Protein AF-A0A2T7TUG4-F1 (afdb_monomer_lite)

Sequence (100 aa):
MLMFGLELDRRLKAAGSPVQSIPAHPGVASTDVTRRGRPGRPCPAAPGQSHLQRHRPVPDPGRIAPAVCRSSSDAKGGIYYGPEGVREARGYPTEAEIAP

Foldseek 3Di:
DLVVLLVVQVVCVVVVHPDFREAEFLAAAPDPCSVQDDVPDPDPCPVCVVVVVPPDDADHSVCQVVVLVVVVVPRHGNFYWAAPDDVSRTHHIDTDDDDD

Radius of gyration: 15.92 Å; chains: 1; bounding box: 37×27×46 Å

pLDDT: mean 71.73, std 17.4, range [38.69, 97.5]

Structure (mmCIF, N/CA/C/O backbone):
data_AF-A0A2T7TUG4-F1
#
_entry.id   AF-A0A2T7TUG4-F1
#
loop_
_atom_site.group_PDB
_atom_site.id
_atom_site.type_symbol
_atom_site.label_atom_id
_atom_site.label_alt_id
_atom_site.label_comp_id
_atom_site.label_asym_id
_atom_site.label_entity_id
_atom_site.label_seq_id
_atom_site.pdbx_PDB_ins_code
_atom_site.Cartn_x
_atom_site.Cartn_y
_atom_site.Cartn_z
_atom_site.occupancy
_atom_site.B_iso_or_equiv
_atom_site.auth_seq_id
_atom_site.auth_comp_id
_atom_site.auth_asym_id
_atom_site.auth_atom_id
_atom_site.pdbx_PDB_model_num
ATOM 1 N N . MET A 1 1 ? -7.702 -1.017 -7.483 1.00 71.25 1 MET A N 1
ATOM 2 C CA . MET A 1 1 ? -7.422 -1.692 -6.194 1.00 71.25 1 MET A CA 1
ATOM 3 C C . MET A 1 1 ? -7.078 -0.705 -5.092 1.00 71.25 1 MET A C 1
ATOM 5 O O . MET A 1 1 ? -7.599 -0.879 -4.003 1.00 71.25 1 MET A O 1
ATOM 9 N N . LEU A 1 2 ? -6.296 0.344 -5.371 1.00 86.69 2 LEU A N 1
ATOM 10 C CA . LEU A 1 2 ? -5.935 1.366 -4.384 1.00 86.69 2 LEU A CA 1
ATOM 11 C C . LEU A 1 2 ? -7.134 1.939 -3.605 1.00 86.69 2 LEU A C 1
ATOM 13 O O . LEU A 1 2 ? -7.221 1.721 -2.405 1.00 86.69 2 LEU A O 1
ATOM 17 N N . MET A 1 3 ? -8.103 2.563 -4.287 1.00 91.81 3 MET A N 1
ATOM 18 C CA . MET A 1 3 ? -9.269 3.171 -3.619 1.00 91.81 3 MET A CA 1
ATOM 19 C C . MET A 1 3 ? -10.060 2.188 -2.747 1.00 91.81 3 MET A C 1
ATOM 21 O O . MET A 1 3 ? -10.525 2.544 -1.671 1.00 91.81 3 MET A O 1
ATOM 25 N N . PHE A 1 4 ? -10.173 0.932 -3.188 1.00 92.50 4 PHE A N 1
ATOM 26 C CA . PHE A 1 4 ? -10.804 -0.116 -2.391 1.00 92.50 4 PHE A CA 1
ATOM 27 C C . PHE A 1 4 ? -10.009 -0.402 -1.113 1.00 92.50 4 PHE A C 1
ATOM 29 O O . PHE A 1 4 ? -10.601 -0.467 -0.044 1.00 92.50 4 PHE A O 1
ATOM 36 N N . GLY A 1 5 ? -8.683 -0.543 -1.209 1.00 92.12 5 GLY A N 1
ATOM 37 C CA . GLY A 1 5 ? -7.830 -0.791 -0.047 1.00 92.12 5 GLY A CA 1
ATOM 38 C C . GLY A 1 5 ? -7.863 0.355 0.966 1.00 92.12 5 GLY A C 1
ATOM 39 O O . GLY A 1 5 ? -7.908 0.093 2.166 1.00 92.12 5 GLY A O 1
ATOM 40 N N . LEU A 1 6 ? -7.909 1.603 0.490 1.00 93.44 6 LEU A N 1
ATOM 41 C CA . LEU A 1 6 ? -8.016 2.793 1.340 1.00 93.44 6 LEU A CA 1
ATOM 42 C C . LEU A 1 6 ? -9.372 2.869 2.051 1.00 93.44 6 LEU A C 1
ATOM 44 O O . LEU A 1 6 ? -9.427 3.056 3.265 1.00 93.44 6 LEU A O 1
ATOM 48 N N . GLU A 1 7 ? -10.475 2.681 1.322 1.00 95.81 7 GLU A N 1
ATOM 49 C CA . GLU A 1 7 ? -11.813 2.728 1.924 1.00 95.81 7 GLU A CA 1
ATOM 50 C C . GLU A 1 7 ? -12.067 1.528 2.842 1.00 95.81 7 GLU A C 1
ATOM 52 O O . GLU A 1 7 ? -12.730 1.668 3.870 1.00 95.81 7 GLU A O 1
ATOM 57 N N . LEU A 1 8 ? -11.513 0.355 2.521 1.00 95.31 8 LEU A N 1
ATOM 58 C CA . LEU A 1 8 ? -11.554 -0.803 3.408 1.00 95.31 8 LEU A CA 1
ATOM 59 C C . LEU A 1 8 ? -10.862 -0.487 4.737 1.00 95.31 8 LEU A C 1
ATOM 61 O O . LEU A 1 8 ? -11.451 -0.724 5.787 1.00 95.31 8 LEU A O 1
ATOM 65 N N . ASP A 1 9 ? -9.663 0.099 4.703 1.00 95.25 9 ASP A N 1
ATOM 66 C CA . ASP A 1 9 ? -8.948 0.501 5.918 1.00 95.25 9 ASP A CA 1
ATOM 67 C C . ASP A 1 9 ? -9.740 1.532 6.737 1.00 95.25 9 ASP A C 1
ATOM 69 O O . ASP A 1 9 ? -9.904 1.382 7.951 1.00 95.25 9 ASP A O 1
ATOM 73 N N . ARG A 1 10 ? -10.332 2.532 6.068 1.00 95.81 10 ARG A N 1
ATOM 74 C CA . ARG A 1 10 ? -11.193 3.537 6.709 1.00 95.81 10 ARG A CA 1
ATOM 75 C C . ARG A 1 10 ? -12.380 2.894 7.428 1.00 95.81 10 ARG A C 1
ATOM 77 O O . ARG A 1 10 ? -12.690 3.263 8.561 1.00 95.81 10 ARG A O 1
ATOM 84 N N . ARG A 1 11 ? -13.044 1.928 6.788 1.00 97.25 11 ARG A N 1
ATOM 85 C CA . ARG A 1 11 ? -14.194 1.209 7.361 1.00 97.25 11 ARG A CA 1
ATOM 86 C C . ARG A 1 11 ? -13.795 0.275 8.496 1.00 97.25 11 ARG A C 1
ATOM 88 O O . ARG A 1 11 ? -14.514 0.217 9.487 1.00 97.25 11 ARG A O 1
ATOM 95 N N . LEU A 1 12 ? -12.662 -0.417 8.382 1.00 96.62 12 LEU A N 1
ATOM 96 C CA . LEU A 1 12 ? -12.129 -1.275 9.444 1.00 96.62 12 LEU A CA 1
ATOM 97 C C . LEU A 1 12 ? -11.830 -0.461 10.708 1.00 96.62 12 LEU A C 1
ATOM 99 O O . LEU A 1 12 ? -12.274 -0.844 11.790 1.00 96.62 12 LEU A O 1
ATOM 103 N N . LYS A 1 13 ? -11.189 0.706 10.561 1.00 95.44 13 LYS A N 1
ATOM 104 C CA . LYS A 1 13 ? -10.950 1.653 11.663 1.00 95.44 13 LYS A CA 1
ATOM 105 C C . LYS A 1 13 ? -12.255 2.161 12.277 1.00 95.44 13 LYS A C 1
ATOM 107 O O . LYS A 1 13 ? -12.398 2.142 13.495 1.00 95.44 13 LYS A O 1
ATOM 112 N N . ALA A 1 14 ? -13.224 2.562 11.451 1.00 97.19 14 ALA A N 1
ATOM 113 C CA . ALA A 1 14 ? -14.531 3.025 11.927 1.00 97.19 14 ALA A CA 1
ATOM 114 C C . ALA A 1 14 ? -15.318 1.937 12.684 1.00 97.19 14 ALA A C 1
ATOM 116 O O . ALA A 1 14 ? -16.079 2.252 13.594 1.00 97.19 14 ALA A O 1
ATOM 117 N N . ALA A 1 15 ? -15.116 0.666 12.331 1.00 97.50 15 ALA A N 1
ATOM 118 C CA . ALA A 1 15 ? -15.714 -0.484 13.005 1.00 97.50 15 ALA A CA 1
ATOM 119 C C . ALA A 1 15 ? -14.920 -0.968 14.237 1.00 97.50 15 ALA A C 1
ATOM 121 O O . ALA A 1 15 ? -15.315 -1.955 14.855 1.00 97.50 15 ALA A O 1
ATOM 122 N N . GLY A 1 16 ? -13.796 -0.326 14.585 1.00 95.69 16 GLY A N 1
ATOM 123 C CA . GLY A 1 16 ? -12.930 -0.752 15.691 1.00 95.69 16 GLY A CA 1
ATOM 124 C C . GLY A 1 16 ? -12.202 -2.079 15.441 1.00 95.69 16 GLY A C 1
ATOM 125 O O . GLY A 1 16 ? -11.807 -2.754 16.389 1.00 95.69 16 GLY A O 1
ATOM 126 N N . SER A 1 17 ? -12.045 -2.487 14.180 1.00 95.50 17 SER A N 1
ATOM 127 C CA . SER A 1 17 ? -11.353 -3.727 13.830 1.00 95.50 17 SER A CA 1
ATOM 128 C C . SER A 1 17 ? -9.838 -3.597 14.046 1.00 95.50 17 SER A C 1
ATOM 130 O O . SER A 1 17 ? -9.263 -2.572 13.678 1.00 95.50 17 SER A O 1
ATOM 132 N N . PRO A 1 18 ? -9.155 -4.639 14.558 1.00 90.88 18 PRO A N 1
ATOM 133 C CA . PRO A 1 18 ? -7.693 -4.670 14.632 1.00 90.88 18 PRO A CA 1
ATOM 134 C C . PRO A 1 18 ? -7.030 -4.965 13.274 1.00 90.88 18 PRO A C 1
ATOM 136 O O . PRO A 1 18 ? -5.806 -4.952 13.171 1.00 90.88 18 PRO A O 1
ATOM 139 N N . VAL A 1 19 ? -7.813 -5.276 12.235 1.00 91.25 19 VAL A N 1
ATOM 140 C CA . VAL A 1 19 ? -7.300 -5.579 10.895 1.00 91.25 19 VAL A CA 1
ATOM 141 C C . VAL A 1 19 ? -6.945 -4.285 10.167 1.00 91.25 19 VAL A C 1
ATOM 143 O O . VAL A 1 19 ? -7.725 -3.336 10.149 1.00 91.25 19 VAL A O 1
ATOM 146 N N . GLN A 1 20 ? -5.789 -4.279 9.508 1.00 89.94 20 GLN A N 1
ATOM 147 C CA . GLN A 1 20 ? -5.340 -3.188 8.646 1.00 89.94 20 GLN A CA 1
ATOM 148 C C . GLN A 1 20 ? -5.444 -3.595 7.177 1.00 89.94 20 GLN A C 1
ATOM 150 O O . GLN A 1 20 ? -5.090 -4.718 6.811 1.00 89.94 20 GLN A O 1
ATOM 155 N N . SER A 1 21 ? -5.895 -2.676 6.325 1.00 90.94 21 SER A N 1
ATOM 156 C CA . SER A 1 21 ? -5.854 -2.862 4.874 1.00 90.94 21 SER A CA 1
ATOM 157 C C . SER A 1 21 ? -4.699 -2.053 4.300 1.00 90.94 21 SER A C 1
ATOM 159 O O . SER A 1 21 ? -4.627 -0.833 4.453 1.00 90.94 21 SER A O 1
ATOM 161 N N . ILE A 1 22 ? -3.772 -2.759 3.653 1.00 89.94 22 ILE A N 1
ATOM 162 C CA . ILE A 1 22 ? -2.521 -2.194 3.153 1.00 89.94 22 ILE A CA 1
ATOM 163 C C . ILE A 1 22 ? -2.449 -2.444 1.642 1.00 89.94 22 ILE A C 1
ATOM 165 O O . ILE A 1 22 ? -2.002 -3.513 1.212 1.00 89.94 22 ILE A O 1
ATOM 169 N N . PRO A 1 23 ? -2.952 -1.517 0.807 1.00 89.06 23 PRO A N 1
ATOM 170 C CA . PRO A 1 23 ? -2.804 -1.636 -0.635 1.00 89.06 23 PRO A CA 1
ATOM 171 C C . PRO A 1 23 ? -1.322 -1.551 -1.017 1.00 89.06 23 PRO A C 1
ATOM 173 O O . PRO A 1 23 ? -0.602 -0.655 -0.589 1.00 89.06 23 PRO A O 1
ATOM 176 N N . ALA A 1 24 ? -0.868 -2.468 -1.866 1.00 87.69 24 ALA A N 1
ATOM 177 C CA . ALA A 1 24 ? 0.492 -2.453 -2.387 1.00 87.69 24 ALA A CA 1
ATOM 178 C C . ALA A 1 24 ? 0.524 -2.882 -3.856 1.00 87.69 24 ALA A C 1
ATOM 180 O O . ALA A 1 24 ? -0.345 -3.639 -4.300 1.00 87.69 24 ALA A O 1
ATOM 181 N N . HIS A 1 25 ? 1.532 -2.437 -4.605 1.00 85.94 25 HIS A N 1
ATOM 182 C CA . HIS A 1 25 ? 1.783 -2.915 -5.962 1.00 85.94 25 HIS A CA 1
ATOM 183 C C . HIS A 1 25 ? 3.215 -3.441 -6.121 1.00 85.94 25 HIS A C 1
ATOM 185 O O . HIS A 1 25 ? 4.151 -2.867 -5.575 1.00 85.94 25 HIS A O 1
ATOM 191 N N . PRO A 1 26 ? 3.410 -4.524 -6.896 1.00 78.31 26 PRO A N 1
ATOM 192 C CA . PRO A 1 26 ? 4.714 -5.161 -7.077 1.00 78.31 26 PRO A CA 1
ATOM 193 C C . PRO A 1 26 ? 5.646 -4.392 -8.037 1.00 78.31 26 PRO A C 1
ATOM 195 O O . PRO A 1 26 ? 6.731 -4.867 -8.354 1.00 78.31 26 PRO A O 1
ATOM 198 N N . GLY A 1 27 ? 5.227 -3.242 -8.571 1.00 78.44 27 GLY A N 1
ATOM 199 C CA . GLY A 1 27 ? 5.857 -2.635 -9.746 1.00 78.44 27 GLY A CA 1
ATOM 200 C C . GLY A 1 27 ? 5.651 -3.457 -11.025 1.00 78.44 27 GLY A C 1
ATOM 201 O O . GLY A 1 27 ? 4.646 -4.153 -11.194 1.00 78.44 27 GLY A O 1
ATOM 202 N N . VAL A 1 28 ? 6.601 -3.370 -11.957 1.00 71.69 28 VAL A N 1
ATOM 203 C CA . VAL A 1 28 ? 6.557 -4.077 -13.243 1.00 71.69 28 VAL A CA 1
ATOM 204 C C . VAL A 1 28 ? 7.065 -5.507 -13.065 1.00 71.69 28 VAL A C 1
ATOM 206 O O . VAL A 1 28 ? 8.267 -5.762 -12.957 1.00 71.69 28 VAL A O 1
ATOM 209 N N . ALA A 1 29 ? 6.138 -6.462 -13.084 1.00 64.31 29 ALA A N 1
ATOM 210 C CA . ALA A 1 29 ? 6.463 -7.880 -13.047 1.00 64.31 29 ALA A CA 1
ATOM 211 C C . ALA A 1 29 ? 6.862 -8.401 -14.440 1.00 64.31 29 ALA A C 1
ATOM 213 O O . ALA A 1 29 ? 6.155 -8.184 -15.428 1.00 64.31 29 ALA A O 1
ATOM 214 N N . SER A 1 30 ? 7.967 -9.145 -14.524 1.00 59.81 30 SER A N 1
ATOM 215 C CA . SER A 1 30 ? 8.418 -9.827 -15.747 1.00 59.81 30 SER A CA 1
ATOM 216 C C . SER A 1 30 ? 7.657 -11.147 -15.956 1.00 59.81 30 SER A C 1
ATOM 218 O O . SER A 1 30 ? 8.254 -12.219 -15.991 1.00 59.81 30 SER A O 1
ATOM 220 N N . THR A 1 31 ? 6.327 -11.089 -16.055 1.00 60.03 31 THR A N 1
ATOM 221 C CA . THR A 1 31 ? 5.482 -12.268 -16.304 1.00 60.03 31 THR A CA 1
ATOM 222 C C . THR A 1 31 ? 5.254 -12.493 -17.798 1.00 60.03 31 THR A C 1
ATOM 224 O O . THR A 1 31 ? 5.470 -11.608 -18.631 1.00 60.03 31 THR A O 1
ATOM 227 N N . ASP A 1 32 ? 4.768 -13.683 -18.150 1.00 55.19 32 ASP A N 1
ATOM 228 C CA . ASP A 1 32 ? 4.351 -14.028 -19.515 1.00 55.19 32 ASP A CA 1
ATOM 229 C C . ASP A 1 32 ? 3.297 -13.065 -20.074 1.00 55.19 32 ASP A C 1
ATOM 231 O O . ASP A 1 32 ? 3.287 -12.805 -21.276 1.00 55.19 32 ASP A O 1
ATOM 235 N N . VAL A 1 33 ? 2.473 -12.475 -19.202 1.00 59.56 33 VAL A N 1
ATOM 236 C CA . VAL A 1 33 ? 1.484 -11.447 -19.557 1.00 59.56 33 VAL A CA 1
ATOM 237 C C . VAL A 1 33 ? 2.176 -10.161 -20.012 1.00 59.56 33 VAL A C 1
ATOM 239 O O . VAL A 1 33 ? 1.856 -9.630 -21.075 1.00 59.56 33 VAL A O 1
ATOM 242 N N . THR A 1 34 ? 3.173 -9.688 -19.263 1.00 58.81 34 THR A N 1
ATOM 243 C CA . THR A 1 34 ? 3.957 -8.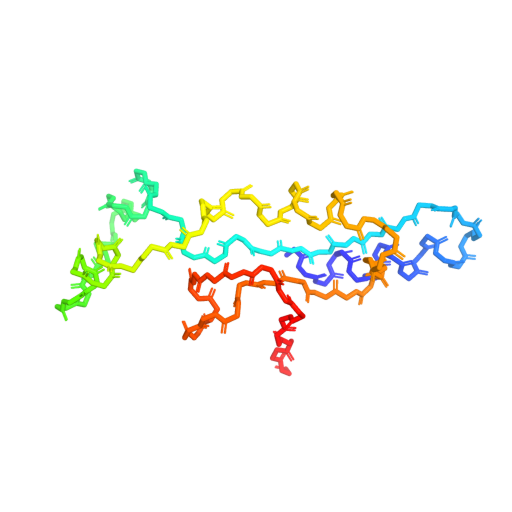497 -19.627 1.00 58.81 34 THR A CA 1
ATOM 244 C C . THR A 1 34 ? 4.808 -8.742 -20.876 1.00 58.81 34 THR A C 1
ATOM 246 O O . THR A 1 34 ? 4.999 -7.833 -21.679 1.00 58.81 34 THR A O 1
ATOM 249 N N . ARG A 1 35 ? 5.298 -9.976 -21.076 1.00 57.31 35 ARG A N 1
ATOM 250 C CA . ARG A 1 35 ? 6.138 -10.356 -22.225 1.00 57.31 35 ARG A CA 1
ATOM 251 C C . ARG A 1 35 ? 5.354 -10.522 -23.526 1.00 57.31 35 ARG A C 1
ATOM 253 O O . ARG A 1 35 ? 5.851 -10.132 -24.577 1.00 57.31 35 ARG A O 1
ATOM 260 N N . ARG A 1 36 ? 4.166 -11.133 -23.480 1.00 57.41 36 ARG A N 1
ATOM 261 C CA . ARG A 1 36 ? 3.342 -11.389 -24.676 1.00 57.41 36 ARG A CA 1
ATOM 262 C C . ARG A 1 36 ? 2.470 -10.194 -25.062 1.00 57.41 36 ARG A C 1
ATOM 264 O O . ARG A 1 36 ? 2.052 -10.104 -26.213 1.00 57.41 36 ARG A O 1
ATOM 271 N N . GLY A 1 37 ? 2.222 -9.270 -24.132 1.00 54.28 37 GLY A N 1
ATOM 272 C CA . GLY A 1 37 ? 1.253 -8.198 -24.329 1.00 54.28 37 GLY A CA 1
ATOM 273 C C . GLY A 1 37 ? -0.185 -8.728 -24.365 1.00 54.28 37 GLY A C 1
ATOM 274 O O . GLY A 1 37 ? -0.443 -9.931 -24.304 1.00 54.28 37 GLY A O 1
ATOM 275 N N . ARG A 1 38 ? -1.155 -7.815 -24.441 1.00 53.03 38 ARG A N 1
ATOM 276 C CA . ARG A 1 38 ? -2.572 -8.181 -24.552 1.00 53.03 38 ARG A CA 1
ATOM 277 C C . ARG A 1 38 ? -2.860 -8.643 -25.993 1.00 53.03 38 ARG A C 1
ATOM 279 O O . ARG A 1 38 ? -2.397 -7.976 -26.921 1.00 53.03 38 ARG A O 1
ATOM 286 N N . PRO A 1 39 ? -3.640 -9.720 -26.218 1.00 48.03 39 PRO A N 1
ATOM 287 C CA . PRO A 1 39 ? -4.037 -10.120 -27.568 1.00 48.03 39 PRO A CA 1
ATOM 288 C C . PRO A 1 39 ? -4.677 -8.937 -28.312 1.00 48.03 39 PRO A C 1
ATOM 290 O O . PRO A 1 39 ? -5.576 -8.289 -27.776 1.00 48.03 39 PRO A O 1
ATOM 293 N N . GLY A 1 40 ? -4.170 -8.611 -29.505 1.00 54.47 40 GLY A N 1
ATOM 294 C CA . GLY A 1 40 ? -4.638 -7.478 -30.320 1.00 54.47 40 GLY A CA 1
ATOM 295 C C . GLY A 1 40 ? -4.026 -6.110 -29.986 1.00 54.47 40 GLY A C 1
ATOM 296 O O . GLY A 1 40 ? -4.370 -5.120 -30.625 1.00 54.47 40 GLY A O 1
ATOM 297 N N . ARG A 1 41 ? -3.113 -6.022 -29.010 1.00 50.00 41 ARG A N 1
ATOM 298 C CA . ARG A 1 41 ? -2.398 -4.782 -28.675 1.00 50.00 41 ARG A CA 1
ATOM 299 C C . ARG A 1 41 ? -0.946 -5.111 -28.297 1.00 50.00 41 ARG A C 1
ATOM 301 O O . ARG A 1 41 ? -0.627 -5.175 -27.106 1.00 50.00 41 ARG A O 1
ATOM 308 N N . PRO A 1 42 ? -0.069 -5.383 -29.286 1.00 49.41 42 PRO A N 1
ATOM 309 C CA . PRO A 1 42 ? 1.343 -5.596 -29.007 1.00 49.41 42 PRO A CA 1
ATOM 310 C C . PRO A 1 42 ? 1.878 -4.339 -28.321 1.00 49.41 42 PRO A C 1
ATOM 312 O O . PRO A 1 42 ? 1.779 -3.237 -28.855 1.00 49.41 42 PRO A O 1
ATOM 315 N N . CYS A 1 43 ? 2.376 -4.489 -27.096 1.00 51.78 43 CYS A N 1
ATOM 316 C CA . CYS A 1 43 ? 3.057 -3.400 -26.418 1.00 51.78 43 CYS A CA 1
ATOM 317 C C . CYS A 1 43 ? 4.406 -3.248 -27.131 1.00 51.78 43 CYS A C 1
ATOM 319 O O . CYS A 1 43 ? 5.178 -4.211 -27.112 1.00 51.78 43 CYS A O 1
ATOM 321 N N . PRO A 1 44 ? 4.713 -2.114 -27.788 1.00 47.38 44 PRO A N 1
ATOM 322 C CA . PRO A 1 44 ? 6.060 -1.901 -28.277 1.00 47.38 44 PRO A CA 1
ATOM 323 C C . PRO A 1 44 ? 6.928 -1.814 -27.026 1.00 47.38 44 PRO A C 1
ATOM 325 O O . PRO A 1 44 ? 6.840 -0.850 -26.266 1.00 47.38 44 PRO A O 1
ATOM 328 N N . ALA A 1 45 ? 7.693 -2.867 -26.740 1.00 51.41 45 ALA A N 1
ATOM 329 C CA . ALA A 1 45 ? 8.715 -2.794 -25.714 1.00 51.41 45 ALA A CA 1
ATOM 330 C C . ALA A 1 45 ? 9.611 -1.619 -26.110 1.00 51.41 45 ALA A C 1
ATOM 332 O O . ALA A 1 45 ? 10.265 -1.674 -27.152 1.00 51.41 45 ALA A O 1
ATOM 333 N N . ALA A 1 46 ? 9.570 -0.526 -25.342 1.00 48.94 46 ALA A N 1
ATOM 334 C CA . ALA A 1 46 ? 10.399 0.629 -25.643 1.00 48.94 46 ALA A CA 1
ATOM 335 C C . ALA A 1 46 ? 11.861 0.148 -25.710 1.00 48.94 46 ALA A C 1
ATOM 337 O O . ALA A 1 46 ? 12.270 -0.640 -24.839 1.00 48.94 46 ALA A O 1
ATOM 338 N N . PRO A 1 47 ? 12.634 0.543 -26.738 1.00 38.69 47 PRO A N 1
ATOM 339 C CA . PRO A 1 47 ? 14.000 0.069 -26.899 1.00 38.69 47 PRO A CA 1
ATOM 340 C C . PRO A 1 47 ? 14.783 0.392 -25.620 1.00 38.69 47 PRO A C 1
ATOM 342 O O . PRO A 1 47 ? 14.895 1.547 -25.227 1.00 38.69 47 PRO A O 1
ATOM 345 N N . GLY A 1 48 ? 15.229 -0.653 -24.912 1.00 46.56 48 GLY A N 1
ATOM 346 C CA . GLY A 1 48 ? 15.913 -0.547 -23.615 1.00 46.56 48 GLY A CA 1
ATOM 347 C C . GLY A 1 48 ? 15.184 -1.165 -22.413 1.00 46.56 48 GLY A C 1
ATOM 348 O O . GLY A 1 48 ? 15.845 -1.500 -21.428 1.00 46.56 48 GLY A O 1
ATOM 349 N N . GLN A 1 49 ? 13.871 -1.435 -22.479 1.00 49.34 49 GLN A N 1
ATOM 350 C CA . GLN A 1 49 ? 13.152 -2.082 -21.363 1.00 49.34 49 GLN A CA 1
ATOM 351 C C . GLN A 1 49 ? 13.674 -3.488 -21.045 1.00 49.34 49 GLN A C 1
ATOM 353 O O . GLN A 1 49 ? 13.686 -3.901 -19.888 1.00 49.34 49 GLN A O 1
ATOM 358 N N . SER A 1 50 ? 14.158 -4.208 -22.057 1.00 49.19 50 SER A N 1
ATOM 359 C CA . SER A 1 50 ? 14.713 -5.552 -21.895 1.00 49.19 50 SER A CA 1
ATOM 360 C C . SER A 1 50 ? 16.124 -5.557 -21.285 1.00 49.19 50 SER A C 1
ATOM 362 O O . SER A 1 50 ? 16.519 -6.548 -20.677 1.00 49.19 50 SER A O 1
ATOM 364 N N . HIS A 1 51 ? 16.881 -4.462 -21.408 1.00 42.22 51 HIS A N 1
ATOM 365 C CA . HIS A 1 51 ? 18.214 -4.320 -20.812 1.00 42.22 51 HIS A CA 1
ATOM 366 C C . HIS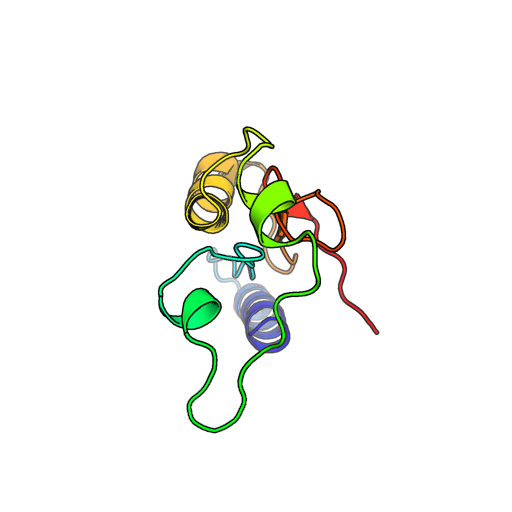 A 1 51 ? 18.140 -3.763 -19.385 1.00 42.22 51 HIS A C 1
ATOM 368 O O . HIS A 1 51 ? 18.804 -4.283 -18.491 1.00 42.22 51 HIS A O 1
ATOM 374 N N . LEU A 1 52 ? 17.252 -2.799 -19.126 1.00 48.25 52 LEU A N 1
ATOM 375 C CA . LEU A 1 52 ? 17.005 -2.270 -17.777 1.00 48.25 52 LEU A CA 1
ATOM 376 C C . LEU A 1 52 ? 16.431 -3.331 -16.820 1.00 48.25 52 LEU A C 1
ATOM 378 O O . LEU A 1 52 ? 16.767 -3.331 -15.638 1.00 48.25 52 LEU A O 1
ATOM 382 N N . GLN A 1 53 ? 15.623 -4.272 -17.328 1.00 50.97 53 GLN A N 1
ATOM 383 C CA . GLN A 1 53 ? 15.106 -5.406 -16.545 1.00 50.97 53 GLN A CA 1
ATOM 384 C C . GLN A 1 53 ? 16.170 -6.467 -16.211 1.00 50.97 53 GLN A C 1
ATOM 386 O O . GLN A 1 53 ? 15.972 -7.229 -15.268 1.00 50.97 53 GLN A O 1
ATOM 391 N N . ARG A 1 54 ? 17.279 -6.540 -16.964 1.00 48.47 54 ARG A N 1
ATOM 392 C CA . ARG A 1 54 ? 18.293 -7.603 -16.838 1.00 48.47 54 ARG A CA 1
ATOM 393 C C . ARG A 1 54 ? 19.456 -7.279 -15.901 1.00 48.47 54 ARG A C 1
ATOM 395 O O . ARG A 1 54 ? 20.057 -8.208 -15.377 1.00 48.47 54 ARG A O 1
ATOM 402 N N . HIS A 1 55 ? 19.785 -6.003 -15.692 1.00 44.22 55 HIS A N 1
ATOM 403 C CA . HIS A 1 55 ? 21.074 -5.621 -15.091 1.00 44.22 55 HIS A CA 1
ATOM 404 C C . HIS A 1 55 ? 20.999 -4.900 -13.737 1.00 44.22 55 HIS A C 1
ATOM 406 O O . HIS A 1 55 ? 22.042 -4.550 -13.193 1.00 44.22 55 HIS A O 1
ATOM 412 N N . ARG A 1 56 ? 19.810 -4.691 -13.152 1.00 45.16 56 ARG A N 1
ATOM 413 C CA . ARG A 1 56 ? 19.690 -4.129 -11.793 1.00 45.16 56 ARG A CA 1
ATOM 414 C C . ARG A 1 56 ? 19.372 -5.229 -10.766 1.00 45.16 56 ARG A C 1
ATOM 416 O O . ARG A 1 56 ? 18.279 -5.795 -10.832 1.00 45.16 56 ARG A O 1
ATOM 423 N N . PRO A 1 57 ? 20.282 -5.535 -9.820 1.00 44.47 57 PRO A N 1
ATOM 424 C CA . PRO A 1 57 ? 20.023 -6.506 -8.763 1.00 44.47 57 PRO A CA 1
ATOM 425 C C . PRO A 1 57 ? 19.059 -5.889 -7.747 1.00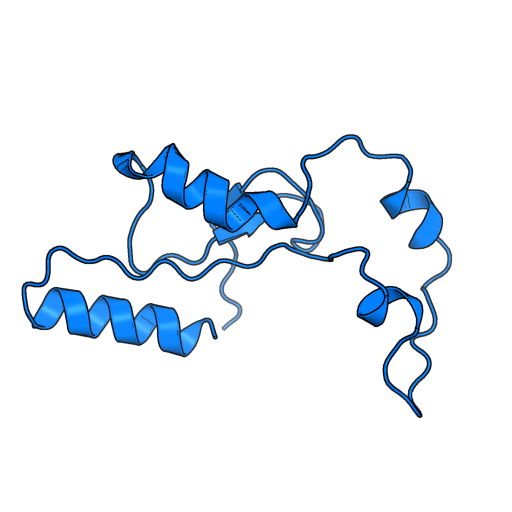 44.47 57 PRO A C 1
ATOM 427 O O . PRO A 1 57 ? 19.445 -5.002 -6.996 1.00 44.47 57 PRO A O 1
ATOM 430 N N . VAL A 1 58 ? 17.790 -6.300 -7.757 1.00 50.66 58 VAL A N 1
ATOM 431 C CA . VAL A 1 58 ? 16.758 -5.800 -6.829 1.00 50.66 58 VAL A CA 1
ATOM 432 C C . VAL A 1 58 ? 15.707 -6.902 -6.607 1.00 50.66 58 VAL A C 1
ATOM 434 O O . VAL A 1 58 ? 15.449 -7.648 -7.563 1.00 50.66 58 VAL A O 1
ATOM 437 N N . PRO A 1 59 ? 15.130 -7.042 -5.388 1.00 50.59 59 PRO A N 1
ATOM 438 C CA . PRO A 1 59 ? 14.288 -8.169 -5.000 1.00 50.59 59 PRO A CA 1
ATOM 439 C C . PRO A 1 59 ? 13.134 -8.405 -5.963 1.00 50.59 59 PRO A C 1
ATOM 441 O O . PRO A 1 59 ? 12.589 -7.477 -6.557 1.00 50.59 59 PRO A O 1
ATOM 444 N N . ASP A 1 60 ? 12.780 -9.679 -6.091 1.00 56.81 60 ASP A N 1
ATOM 445 C CA . ASP A 1 60 ? 11.629 -10.151 -6.845 1.00 56.81 60 ASP A CA 1
ATOM 446 C C . ASP A 1 60 ? 10.402 -9.248 -6.585 1.00 56.81 60 ASP A C 1
ATOM 448 O O . ASP A 1 60 ? 10.005 -9.122 -5.424 1.00 56.81 60 ASP A O 1
ATOM 452 N N . PRO A 1 61 ? 9.813 -8.597 -7.607 1.00 54.03 61 PRO A N 1
ATOM 453 C CA . PRO A 1 61 ? 8.658 -7.710 -7.443 1.00 54.03 61 PRO A CA 1
ATOM 454 C C . PRO A 1 61 ? 7.486 -8.373 -6.689 1.00 54.03 61 PRO A C 1
ATOM 456 O O . PRO A 1 61 ? 6.723 -7.694 -6.003 1.00 54.03 61 PRO A O 1
ATOM 459 N N . GLY A 1 62 ? 7.387 -9.710 -6.703 1.00 56.41 62 GLY A N 1
ATOM 460 C CA . GLY A 1 62 ? 6.431 -10.469 -5.885 1.00 56.41 62 GLY A CA 1
ATOM 461 C C . GLY A 1 62 ? 6.674 -10.420 -4.367 1.00 56.41 62 GLY A C 1
ATOM 462 O O . GLY A 1 62 ? 5.825 -10.866 -3.598 1.00 56.41 62 GLY A O 1
ATOM 463 N N . ARG A 1 63 ? 7.804 -9.873 -3.902 1.00 62.00 63 ARG A N 1
ATOM 464 C CA . ARG A 1 63 ? 8.160 -9.781 -2.479 1.00 62.00 63 ARG A CA 1
ATOM 465 C C . ARG A 1 63 ? 7.592 -8.563 -1.770 1.00 62.00 63 ARG A C 1
ATOM 467 O O . ARG A 1 63 ? 7.704 -8.535 -0.554 1.00 62.00 63 ARG A O 1
ATOM 474 N N . ILE A 1 64 ? 6.961 -7.609 -2.458 1.00 63.41 64 ILE A N 1
ATOM 475 C CA . ILE A 1 64 ? 6.465 -6.383 -1.809 1.00 63.41 64 ILE A CA 1
ATOM 476 C C . ILE A 1 64 ? 5.387 -6.695 -0.768 1.00 63.41 64 ILE A C 1
ATOM 478 O O . ILE A 1 64 ? 5.567 -6.350 0.393 1.00 63.41 64 ILE A O 1
ATOM 482 N N . ALA A 1 65 ? 4.330 -7.430 -1.127 1.00 63.16 65 ALA A N 1
ATOM 483 C CA . ALA A 1 65 ? 3.299 -7.803 -0.155 1.00 63.16 65 ALA A CA 1
ATOM 484 C C . ALA A 1 65 ? 3.856 -8.670 1.002 1.00 63.16 65 ALA A C 1
ATOM 486 O O . ALA A 1 65 ? 3.634 -8.318 2.158 1.00 63.16 65 ALA A O 1
ATOM 487 N N . PRO A 1 66 ? 4.668 -9.722 0.756 1.00 59.81 66 PRO A N 1
ATOM 488 C CA . PRO A 1 66 ? 5.344 -10.453 1.830 1.00 59.81 66 PRO A CA 1
ATOM 489 C C . PRO A 1 66 ? 6.306 -9.615 2.681 1.00 59.81 66 PRO A C 1
ATOM 491 O O . PRO A 1 66 ? 6.496 -9.936 3.850 1.00 59.81 66 PRO A O 1
ATOM 494 N N . ALA A 1 67 ? 6.957 -8.598 2.113 1.00 64.75 67 ALA A N 1
ATOM 495 C CA . ALA A 1 67 ? 7.881 -7.721 2.826 1.00 64.75 67 ALA A CA 1
ATOM 496 C C . ALA A 1 67 ? 7.125 -6.733 3.713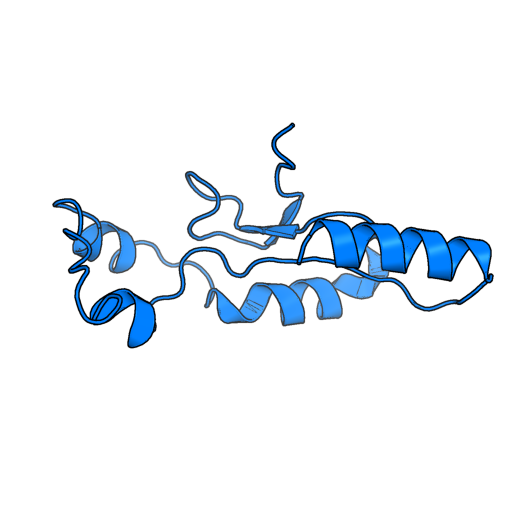 1.00 64.75 67 ALA A C 1
ATOM 498 O O . ALA A 1 67 ? 7.458 -6.639 4.885 1.00 64.75 67 ALA A O 1
ATOM 499 N N . VAL A 1 68 ? 6.067 -6.104 3.197 1.00 65.25 68 VAL A N 1
ATOM 500 C CA . VAL A 1 68 ? 5.155 -5.248 3.972 1.00 65.25 68 VAL A CA 1
ATOM 501 C C . VAL A 1 68 ? 4.492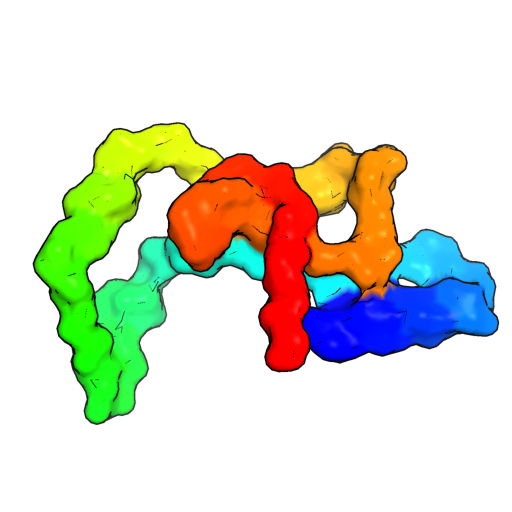 -6.046 5.100 1.00 65.25 68 VAL A C 1
ATOM 503 O O . VAL A 1 68 ? 4.425 -5.580 6.233 1.00 65.25 68 VAL A O 1
ATOM 506 N N . CYS A 1 69 ? 4.073 -7.289 4.834 1.00 61.53 69 CYS A N 1
ATOM 507 C CA . CYS A 1 69 ? 3.567 -8.186 5.875 1.00 61.53 69 CYS A CA 1
ATOM 508 C C . CYS A 1 69 ? 4.644 -8.615 6.884 1.00 61.53 69 CYS A C 1
ATOM 510 O O . CYS A 1 69 ? 4.320 -8.834 8.044 1.00 61.53 69 CYS A O 1
ATOM 512 N N . ARG A 1 70 ? 5.910 -8.774 6.476 1.00 60.16 70 ARG A N 1
ATOM 513 C CA . ARG A 1 70 ? 7.015 -9.113 7.393 1.00 60.16 70 ARG A CA 1
ATOM 514 C C . ARG A 1 70 ? 7.464 -7.922 8.235 1.00 60.16 70 ARG A C 1
ATOM 516 O O . ARG A 1 70 ? 7.849 -8.125 9.379 1.00 60.16 70 ARG A O 1
ATOM 523 N N . SER A 1 71 ? 7.405 -6.708 7.697 1.00 62.88 71 SER A N 1
ATOM 524 C CA . SER A 1 71 ? 7.679 -5.460 8.412 1.00 62.88 71 SER A CA 1
ATOM 525 C C . SER A 1 71 ? 6.451 -4.955 9.175 1.00 62.88 71 SER A C 1
ATOM 527 O O . SER A 1 71 ? 6.315 -3.752 9.379 1.00 62.88 71 SER A O 1
ATOM 529 N N . SER A 1 72 ? 5.525 -5.842 9.561 1.00 60.62 72 SER A N 1
ATOM 530 C CA . SER A 1 72 ? 4.207 -5.487 10.103 1.00 60.62 72 SER A CA 1
ATOM 531 C C . SER A 1 72 ? 4.243 -4.589 11.341 1.00 60.62 72 SER A C 1
ATOM 533 O O . SER A 1 72 ? 3.219 -4.007 11.674 1.00 60.62 72 SER A O 1
ATOM 535 N N . SER A 1 73 ? 5.382 -4.471 12.032 1.00 66.00 73 SER A N 1
ATOM 536 C CA . SER A 1 73 ? 5.551 -3.499 13.118 1.00 66.00 73 SER A CA 1
ATOM 537 C C . SER A 1 73 ? 5.520 -2.046 12.633 1.00 66.00 73 SER A C 1
ATOM 539 O O . SER A 1 73 ? 5.007 -1.189 13.346 1.00 66.00 73 SER A O 1
ATOM 541 N N . ASP A 1 74 ? 6.014 -1.781 11.420 1.00 70.81 74 ASP A N 1
ATOM 542 C CA . ASP A 1 74 ? 6.162 -0.429 10.859 1.00 70.81 74 ASP A CA 1
ATOM 543 C C . ASP A 1 74 ? 5.159 -0.145 9.729 1.00 70.81 74 ASP A C 1
ATOM 545 O O . ASP A 1 74 ? 4.963 1.007 9.331 1.00 70.81 74 ASP A O 1
ATOM 549 N N . ALA A 1 75 ? 4.518 -1.190 9.197 1.00 78.62 75 ALA A N 1
ATOM 550 C CA . ALA A 1 75 ? 3.522 -1.064 8.143 1.00 78.62 75 ALA A CA 1
ATOM 551 C C . ALA A 1 75 ? 2.243 -0.398 8.673 1.00 78.62 75 ALA A C 1
ATOM 553 O O . ALA A 1 75 ? 1.717 -0.759 9.726 1.00 78.62 75 ALA A O 1
ATOM 554 N N . LYS A 1 76 ? 1.719 0.579 7.926 1.00 83.38 76 LYS A N 1
ATOM 555 C CA . LYS A 1 76 ? 0.531 1.345 8.320 1.00 83.38 76 LYS A CA 1
ATOM 556 C C . LYS A 1 76 ? -0.633 1.060 7.378 1.00 83.38 76 LYS A C 1
ATOM 558 O O . LYS A 1 76 ? -0.509 1.166 6.159 1.00 83.38 76 LYS A O 1
ATOM 563 N N . GLY A 1 77 ? -1.787 0.747 7.964 1.00 84.25 77 GLY A N 1
ATOM 564 C CA . GLY A 1 77 ? -3.052 0.653 7.238 1.00 84.25 77 GLY A CA 1
ATOM 565 C C . GLY A 1 77 ? -3.468 1.994 6.629 1.00 84.25 77 GLY A C 1
ATOM 566 O O . GLY A 1 77 ? -3.306 3.047 7.260 1.00 84.25 77 GLY A O 1
ATOM 567 N N . GLY A 1 78 ? -4.012 1.943 5.412 1.00 84.12 78 GLY A N 1
ATOM 568 C CA . GLY A 1 78 ? -4.465 3.124 4.672 1.00 84.12 78 GLY A CA 1
ATOM 569 C C . GLY A 1 78 ? -3.351 3.866 3.929 1.00 84.12 78 GLY A C 1
ATOM 570 O O . GLY A 1 78 ? -3.588 4.967 3.442 1.00 84.12 78 GLY A O 1
ATOM 571 N N . ILE A 1 79 ? -2.161 3.269 3.829 1.00 88.56 79 ILE A N 1
ATOM 572 C CA . ILE A 1 79 ? -1.039 3.754 3.017 1.00 88.56 79 ILE A CA 1
ATOM 573 C C . ILE A 1 79 ? -0.865 2.847 1.798 1.00 88.56 79 ILE A C 1
ATOM 575 O O . ILE A 1 79 ? -1.114 1.642 1.870 1.00 88.56 79 ILE A O 1
ATOM 579 N N . TYR A 1 80 ? -0.448 3.430 0.674 1.00 89.31 80 TYR A N 1
ATOM 580 C CA . TYR A 1 80 ? -0.110 2.700 -0.541 1.00 89.31 80 TYR A CA 1
ATOM 581 C C . TYR A 1 80 ? 1.388 2.408 -0.595 1.00 89.31 80 TYR A C 1
ATOM 583 O O . TYR A 1 80 ? 2.194 3.321 -0.455 1.00 89.31 80 TYR A O 1
ATOM 591 N N . TYR A 1 81 ? 1.765 1.145 -0.805 1.00 88.69 81 TYR A N 1
ATOM 592 C CA . TYR A 1 81 ? 3.170 0.740 -0.888 1.00 88.69 81 TYR A CA 1
ATOM 593 C C . TYR A 1 81 ? 3.564 0.266 -2.287 1.00 88.69 81 TYR A C 1
ATOM 595 O O . TYR A 1 81 ? 2.838 -0.483 -2.946 1.00 88.69 81 TYR A O 1
ATOM 603 N N . GLY A 1 82 ? 4.762 0.640 -2.713 1.00 87.56 82 GLY A N 1
ATOM 604 C CA . GLY A 1 82 ? 5.315 0.329 -4.024 1.00 87.56 82 GLY A CA 1
ATOM 605 C C . GLY A 1 82 ? 6.836 0.317 -4.013 1.00 87.56 82 GLY A C 1
ATOM 606 O O . GLY A 1 82 ? 7.455 0.626 -2.999 1.00 87.56 82 GLY A O 1
ATOM 607 N N . PRO A 1 83 ? 7.484 -0.098 -5.105 1.00 84.44 83 PRO A N 1
ATOM 608 C CA . PRO A 1 83 ? 8.934 -0.082 -5.169 1.00 84.44 83 PRO A CA 1
ATOM 609 C C . PRO A 1 83 ? 9.483 1.339 -5.353 1.00 84.44 83 PRO A C 1
ATOM 611 O O . PRO A 1 83 ? 8.990 2.091 -6.183 1.00 84.44 83 PRO A O 1
ATOM 614 N N . GLU A 1 84 ? 10.593 1.655 -4.690 1.00 81.06 84 GLU A N 1
ATOM 615 C CA . GLU A 1 84 ? 11.228 2.990 -4.710 1.00 81.06 84 GLU A CA 1
ATOM 616 C C . GLU A 1 84 ? 11.804 3.448 -6.066 1.00 81.06 84 GLU A C 1
ATOM 618 O O . GLU A 1 84 ? 12.178 4.607 -6.233 1.00 81.06 84 GLU A O 1
ATOM 623 N N . GLY A 1 85 ? 11.986 2.537 -7.027 1.00 76.50 85 GLY A N 1
ATOM 624 C CA . GLY A 1 85 ? 12.725 2.858 -8.246 1.00 76.50 85 GLY A CA 1
ATOM 625 C C . GLY A 1 85 ? 11.952 3.731 -9.230 1.00 76.50 85 GLY A C 1
ATOM 626 O O . GLY A 1 85 ? 10.795 4.083 -9.040 1.00 76.50 85 GLY A O 1
ATOM 627 N N . VAL A 1 86 ? 12.610 4.048 -10.349 1.00 79.06 86 VAL A N 1
ATOM 628 C CA . VAL A 1 86 ? 12.074 4.935 -11.394 1.00 79.06 86 VAL A CA 1
ATOM 629 C C . VAL A 1 86 ? 10.658 4.521 -11.799 1.00 79.06 86 VAL A C 1
ATOM 631 O O . VAL A 1 86 ? 10.454 3.395 -12.263 1.00 79.06 86 VAL A O 1
ATOM 634 N N . ARG A 1 87 ? 9.703 5.453 -11.657 1.00 79.00 87 ARG A N 1
ATOM 635 C CA . ARG A 1 87 ? 8.271 5.256 -11.956 1.00 79.00 87 ARG A CA 1
ATOM 636 C C . ARG A 1 87 ? 7.648 4.069 -11.217 1.00 79.00 87 ARG A C 1
ATOM 638 O O . ARG A 1 87 ? 6.778 3.400 -11.772 1.00 79.00 87 ARG A O 1
ATOM 645 N N . GLU A 1 88 ? 8.166 3.761 -10.035 1.00 82.94 88 GLU A N 1
ATOM 646 C CA . GLU A 1 88 ? 7.728 2.643 -9.206 1.00 82.94 88 GLU A CA 1
ATOM 647 C C . GLU A 1 88 ? 7.761 1.305 -9.970 1.00 82.94 88 GLU A C 1
ATOM 649 O O . GLU A 1 88 ? 6.906 0.426 -9.826 1.00 82.94 88 GLU A O 1
ATOM 654 N N . ALA A 1 89 ? 8.760 1.136 -10.844 1.00 74.44 89 ALA A N 1
ATOM 655 C CA . ALA A 1 89 ? 8.864 -0.050 -11.686 1.00 74.44 89 ALA A CA 1
ATOM 656 C C . ALA A 1 89 ? 9.512 -1.245 -10.968 1.00 74.44 89 ALA A C 1
ATOM 658 O O . ALA A 1 89 ? 9.148 -2.387 -11.241 1.00 74.44 89 ALA A O 1
ATOM 659 N N . ARG A 1 90 ? 10.502 -1.006 -10.100 1.00 73.81 90 ARG A N 1
ATOM 660 C CA . ARG A 1 90 ? 11.264 -2.030 -9.358 1.00 73.81 90 ARG A CA 1
ATOM 661 C C . ARG A 1 90 ? 12.098 -1.351 -8.272 1.00 73.81 90 ARG A C 1
ATOM 663 O O . ARG A 1 90 ? 12.586 -0.257 -8.512 1.00 73.81 90 ARG A O 1
ATOM 670 N N . GLY A 1 91 ? 12.286 -1.971 -7.112 1.00 74.19 91 GLY A N 1
ATOM 671 C CA . GLY A 1 91 ? 12.891 -1.306 -5.951 1.00 74.19 91 GLY A CA 1
ATOM 672 C C . GLY A 1 91 ? 12.599 -2.062 -4.662 1.00 74.19 91 GLY A C 1
ATOM 673 O O . GLY A 1 91 ? 11.821 -3.020 -4.685 1.00 74.19 91 GLY A O 1
ATOM 674 N N . TYR A 1 92 ? 13.190 -1.630 -3.550 1.00 77.12 92 TYR A N 1
ATOM 675 C CA . TYR A 1 92 ? 12.693 -2.039 -2.238 1.00 77.12 92 TYR A CA 1
ATOM 676 C C . TYR A 1 92 ? 11.303 -1.434 -1.975 1.00 77.12 92 TYR A C 1
ATOM 678 O O . TYR A 1 92 ? 10.998 -0.371 -2.524 1.00 77.12 92 TYR A O 1
ATOM 686 N N . PRO A 1 93 ? 10.447 -2.109 -1.181 1.00 80.69 93 PRO A N 1
ATOM 687 C CA . PRO A 1 93 ? 9.161 -1.557 -0.769 1.00 80.69 93 PRO A CA 1
ATOM 688 C C . PRO A 1 93 ? 9.344 -0.227 -0.033 1.00 80.69 93 PRO A C 1
ATOM 690 O O . PRO A 1 93 ? 10.097 -0.157 0.935 1.00 80.69 93 PRO A O 1
ATOM 693 N N . THR A 1 94 ? 8.618 0.792 -0.467 1.00 85.75 94 THR A N 1
ATOM 694 C CA . THR A 1 94 ? 8.505 2.107 0.164 1.00 85.75 94 THR A CA 1
ATOM 695 C C . THR A 1 94 ? 7.068 2.620 0.018 1.00 85.75 94 THR A C 1
ATOM 697 O O . THR A 1 94 ? 6.233 1.977 -0.624 1.00 85.75 94 THR A O 1
ATOM 700 N N . GLU A 1 95 ? 6.755 3.749 0.644 1.00 88.38 95 GLU A N 1
ATOM 701 C CA . GLU A 1 95 ? 5.495 4.457 0.420 1.00 88.38 95 GLU A CA 1
ATOM 702 C C . GLU A 1 95 ? 5.434 4.968 -1.028 1.00 88.38 95 GLU A C 1
ATOM 704 O O . GLU A 1 95 ? 6.375 5.595 -1.514 1.00 88.38 95 GLU A O 1
ATOM 709 N N . ALA A 1 96 ? 4.350 4.631 -1.724 1.00 88.12 96 ALA A N 1
ATOM 710 C CA . ALA A 1 96 ? 4.122 4.947 -3.128 1.00 88.12 96 ALA A CA 1
ATOM 711 C C . ALA A 1 96 ? 3.217 6.168 -3.288 1.00 88.12 96 ALA A C 1
ATOM 713 O O . ALA A 1 96 ? 2.362 6.457 -2.444 1.00 88.12 96 ALA A O 1
ATOM 714 N N . GLU A 1 97 ? 3.386 6.870 -4.401 1.00 86.81 97 GLU A N 1
ATOM 715 C CA . GLU A 1 97 ? 2.648 8.090 -4.686 1.00 86.81 97 GLU A CA 1
ATOM 716 C C . GLU A 1 97 ? 1.211 7.769 -5.116 1.00 86.81 97 GLU A C 1
ATOM 718 O O . GLU A 1 97 ? 0.943 6.890 -5.941 1.00 86.81 97 GLU A O 1
ATOM 723 N N . ILE A 1 98 ? 0.256 8.518 -4.568 1.00 85.38 98 ILE A N 1
ATOM 724 C CA . ILE A 1 98 ? -1.132 8.499 -5.023 1.00 85.38 98 ILE A CA 1
ATOM 725 C C . ILE A 1 98 ? -1.319 9.719 -5.916 1.00 85.38 98 ILE A C 1
ATOM 727 O O . ILE A 1 98 ? -1.435 10.838 -5.423 1.00 85.38 98 ILE A O 1
ATOM 731 N N . ALA A 1 99 ? -1.332 9.492 -7.230 1.00 77.38 99 ALA A N 1
ATOM 732 C CA . ALA A 1 99 ? -1.636 10.550 -8.185 1.00 77.38 99 ALA A CA 1
ATOM 733 C C . ALA A 1 99 ? -3.045 11.132 -7.913 1.00 77.38 99 ALA A C 1
ATOM 735 O O . ALA A 1 99 ? -3.955 10.352 -7.604 1.00 77.38 99 ALA A O 1
ATOM 736 N N . PRO A 1 100 ? -3.214 12.466 -8.007 1.00 66.19 100 PRO A N 1
ATOM 737 C CA . PRO A 1 100 ? -4.484 13.147 -7.752 1.00 66.19 100 PRO A CA 1
ATOM 738 C C . PRO A 1 100 ? -5.596 12.769 -8.739 1.00 66.19 100 PRO A C 1
ATOM 740 O O . PRO 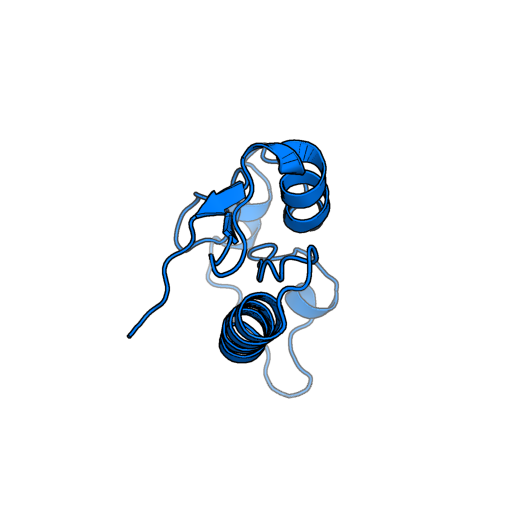A 1 100 ? -5.286 12.396 -9.897 1.00 66.19 100 PRO A O 1
#

Secondary structure (DSSP, 8-state):
-HHHHHHHHHHHHHTT-S-----B---S---HHHHH-BTTB-----TTHHHHHHH-----GGGHHHHHHHTTTT--TT--EEESSGGGSSSSEEEPP---